Protein AF-A0A973KXF8-F1 (afdb_monomer_lite)

Sequence (69 aa):
MPHTTTAPRSATEAAHQLASDGHHVHIVSEQHSTCLAYRCGPAPLQLPTATRQRAEAVRLSLTRGIERI

Secondary structure (DSSP, 8-state):
--------SSHHHHHHHHHHTT--EEEEETTEEEEE----SS------HHHHHHHHHHHHHHHTT----

Structure (mmCIF, N/CA/C/O backbone):
data_AF-A0A973KXF8-F1
#
_entry.id   AF-A0A973KXF8-F1
#
loop_
_atom_site.group_PDB
_atom_site.id
_atom_site.type_symbol
_atom_site.label_atom_id
_atom_site.label_alt_id
_atom_site.label_comp_id
_atom_site.label_asym_id
_atom_site.label_entity_id
_atom_site.label_seq_id
_atom_site.p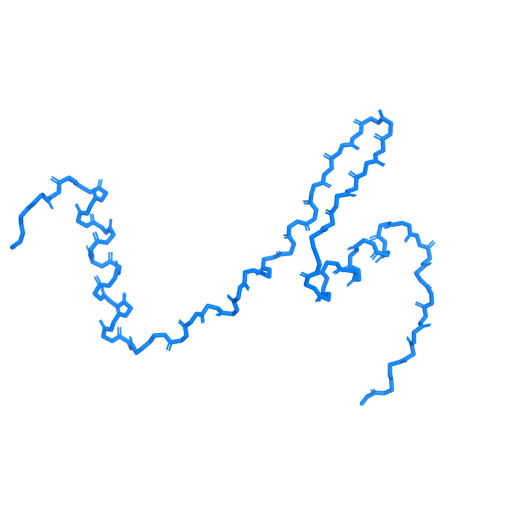dbx_PDB_ins_code
_atom_site.Cartn_x
_atom_site.Cartn_y
_atom_site.Cartn_z
_atom_site.occupancy
_atom_site.B_iso_or_equiv
_atom_site.auth_seq_id
_atom_site.auth_comp_id
_atom_site.auth_asym_id
_atom_site.auth_atom_id
_atom_site.pdbx_PDB_model_num
ATOM 1 N N . MET A 1 1 ? -2.538 -22.679 4.024 1.00 39.25 1 MET A N 1
ATOM 2 C CA . MET A 1 1 ? -2.149 -22.102 5.329 1.00 39.25 1 MET A CA 1
ATOM 3 C C . MET A 1 1 ? -3.399 -21.464 5.910 1.00 39.25 1 MET A C 1
ATOM 5 O O . MET A 1 1 ? -4.027 -20.715 5.173 1.00 39.25 1 MET A O 1
ATOM 9 N N . PRO A 1 2 ? -3.850 -21.818 7.123 1.00 42.88 2 PRO A N 1
ATOM 10 C CA . PRO A 1 2 ? -5.078 -21.255 7.672 1.00 42.88 2 PRO A CA 1
ATOM 11 C C . PRO A 1 2 ? -4.848 -19.768 7.966 1.00 42.88 2 PRO A C 1
ATOM 13 O O . PRO A 1 2 ? -3.957 -19.417 8.735 1.00 42.88 2 PRO A O 1
ATOM 16 N N . HIS A 1 3 ? -5.620 -18.893 7.324 1.00 48.94 3 HIS A N 1
ATOM 17 C CA . HIS A 1 3 ? -5.619 -17.464 7.618 1.00 48.94 3 HIS A CA 1
ATOM 18 C C . HIS A 1 3 ? -6.409 -17.254 8.910 1.00 48.94 3 HIS A C 1
ATOM 20 O O . HIS A 1 3 ? -7.617 -17.043 8.887 1.00 48.94 3 HIS A O 1
ATOM 26 N N . THR A 1 4 ? -5.748 -17.372 10.060 1.00 52.88 4 THR A N 1
ATOM 27 C CA . THR A 1 4 ? -6.297 -16.837 11.306 1.00 52.88 4 THR A CA 1
ATOM 28 C C . THR A 1 4 ? -6.323 -15.321 11.170 1.00 52.88 4 THR A C 1
ATOM 30 O O . THR A 1 4 ? -5.294 -14.658 11.319 1.00 52.88 4 THR A O 1
ATOM 33 N N . THR A 1 5 ? -7.490 -14.774 10.839 1.00 57.44 5 THR A N 1
ATOM 34 C CA . THR A 1 5 ? -7.787 -13.339 10.855 1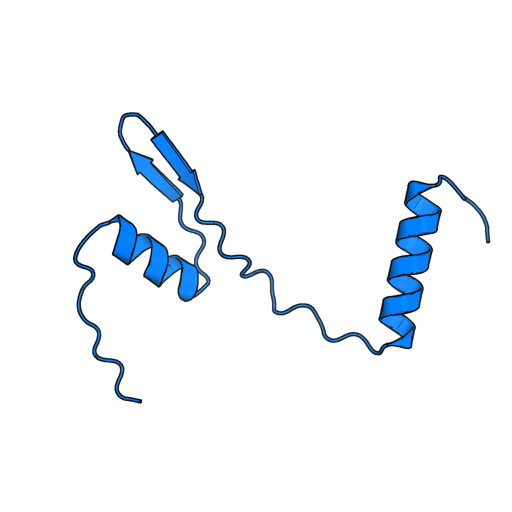.00 57.44 5 THR A CA 1
ATOM 35 C C . THR A 1 5 ? -7.803 -12.869 12.306 1.00 57.44 5 THR A C 1
ATOM 37 O O . THR A 1 5 ? -8.841 -12.676 12.933 1.00 57.44 5 THR A O 1
ATOM 40 N N . THR A 1 6 ? -6.613 -12.752 12.887 1.00 63.72 6 THR A N 1
ATOM 41 C CA . THR A 1 6 ? -6.419 -12.061 14.157 1.00 63.72 6 THR A CA 1
ATOM 42 C C . THR A 1 6 ? -6.740 -10.600 13.889 1.00 63.72 6 THR A C 1
ATOM 44 O O . THR A 1 6 ? -6.036 -9.959 13.110 1.00 63.72 6 THR A O 1
ATOM 47 N N . ALA A 1 7 ? -7.825 -10.094 14.477 1.00 73.38 7 ALA A N 1
ATOM 48 C CA . ALA A 1 7 ? -8.160 -8.681 14.377 1.00 73.38 7 ALA A CA 1
ATOM 49 C C . ALA A 1 7 ? -6.923 -7.833 14.746 1.00 73.38 7 ALA A C 1
ATOM 51 O O . ALA A 1 7 ? -6.219 -8.183 15.704 1.00 73.38 7 ALA A O 1
ATOM 52 N N . PRO A 1 8 ? -6.617 -6.770 13.981 1.00 78.94 8 PRO A N 1
ATOM 53 C CA . PRO A 1 8 ? -5.434 -5.954 14.220 1.00 78.94 8 PRO A CA 1
ATOM 54 C C . PRO A 1 8 ? -5.504 -5.321 15.611 1.00 78.94 8 PRO A C 1
ATOM 56 O O . PRO A 1 8 ? -6.564 -4.872 16.050 1.00 78.94 8 PRO A O 1
ATOM 59 N N . ARG A 1 9 ? -4.371 -5.276 16.316 1.00 84.19 9 ARG A N 1
ATOM 60 C CA . ARG A 1 9 ? -4.299 -4.761 17.694 1.00 84.19 9 ARG A CA 1
ATOM 61 C C . ARG A 1 9 ? -4.117 -3.247 17.742 1.00 84.19 9 ARG A C 1
ATOM 63 O O . ARG A 1 9 ? -4.208 -2.650 18.810 1.00 84.19 9 ARG A O 1
ATOM 70 N N . SER A 1 10 ? -3.839 -2.624 16.599 1.00 84.75 10 SER A N 1
ATOM 71 C CA . SER A 1 10 ? -3.658 -1.180 16.471 1.00 84.75 10 SER A CA 1
ATOM 72 C C . SER A 1 10 ? -4.055 -0.673 15.08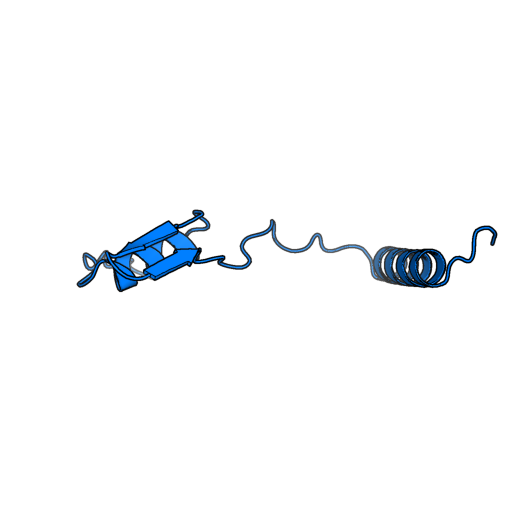5 1.00 84.75 10 SER A C 1
ATOM 74 O O . SER A 1 10 ? -4.081 -1.428 14.111 1.00 84.75 10 SER A O 1
ATOM 76 N N . ALA A 1 11 ? -4.309 0.636 14.984 1.00 82.31 11 ALA A N 1
ATOM 77 C CA . ALA A 1 11 ? -4.557 1.307 13.707 1.00 82.31 11 ALA A CA 1
ATOM 78 C C . ALA A 1 11 ? -3.367 1.166 12.740 1.00 82.31 11 ALA A C 1
ATOM 80 O O . ALA A 1 11 ? -3.564 1.011 11.539 1.00 82.31 11 ALA A O 1
ATOM 81 N N . THR A 1 12 ? -2.138 1.150 13.262 1.00 82.50 12 THR A N 1
ATOM 82 C CA . THR A 1 12 ? -0.918 0.947 12.472 1.00 82.50 12 THR A CA 1
ATOM 83 C C . THR A 1 12 ? -0.843 -0.467 11.902 1.00 82.50 12 THR A C 1
ATOM 85 O O . THR A 1 12 ? -0.567 -0.637 10.717 1.00 82.50 12 THR A O 1
ATOM 88 N N . GLU A 1 13 ? -1.139 -1.492 12.706 1.00 81.19 13 GLU A N 1
ATOM 89 C CA . GLU A 1 13 ? -1.200 -2.878 12.221 1.00 81.19 13 GLU A CA 1
ATOM 90 C C . GLU A 1 13 ? -2.297 -3.061 11.169 1.00 81.19 13 GLU A C 1
ATOM 92 O O . GLU A 1 13 ? -2.045 -3.675 10.134 1.00 81.19 13 GLU A O 1
ATOM 97 N N . ALA A 1 14 ? -3.480 -2.481 11.392 1.00 84.56 14 ALA A N 1
ATOM 98 C CA . ALA A 1 14 ? -4.569 -2.502 10.418 1.00 84.56 14 ALA A CA 1
ATOM 99 C C . ALA A 1 14 ? -4.149 -1.839 9.098 1.00 84.56 14 ALA A C 1
ATOM 101 O O . ALA A 1 14 ? -4.385 -2.377 8.018 1.00 84.56 14 ALA A O 1
ATOM 102 N N . ALA A 1 15 ? -3.469 -0.695 9.185 1.00 84.38 15 ALA A N 1
ATOM 103 C CA . ALA A 1 15 ? -2.975 0.028 8.026 1.00 84.38 15 ALA A CA 1
ATOM 104 C C . ALA A 1 15 ? -1.921 -0.776 7.248 1.00 84.38 15 ALA A C 1
ATOM 106 O O . ALA A 1 15 ? -1.957 -0.797 6.020 1.00 84.38 15 ALA A O 1
ATOM 107 N N . HIS A 1 16 ? -1.022 -1.484 7.937 1.00 81.38 16 HIS A N 1
ATOM 108 C CA . HIS A 1 16 ? -0.041 -2.353 7.287 1.00 81.38 16 HIS A CA 1
ATOM 109 C C . HIS A 1 16 ? -0.662 -3.595 6.647 1.00 81.38 16 HIS A C 1
ATOM 111 O O . HIS A 1 16 ? -0.222 -3.974 5.565 1.00 81.38 16 HIS A 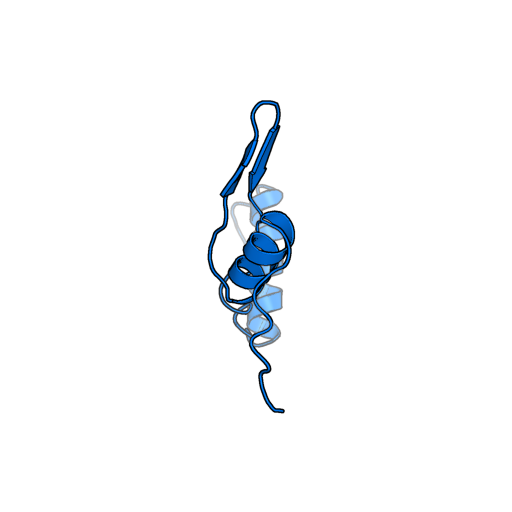O 1
ATOM 117 N N . GLN A 1 17 ? -1.677 -4.197 7.271 1.00 83.06 17 GLN A N 1
ATOM 118 C CA . GLN A 1 17 ? -2.414 -5.326 6.691 1.00 83.06 17 GLN A CA 1
ATOM 119 C C . GLN A 1 17 ? -3.150 -4.904 5.412 1.00 83.06 17 GLN A C 1
ATOM 121 O O . GLN A 1 17 ? -2.953 -5.502 4.357 1.00 83.06 17 GLN A O 1
ATOM 126 N N . LEU A 1 18 ? -3.894 -3.795 5.461 1.00 81.31 18 LEU A N 1
ATOM 127 C CA . LEU A 1 18 ? -4.570 -3.239 4.284 1.00 81.31 18 LEU A CA 1
ATOM 128 C C . LEU A 1 18 ? -3.579 -2.858 3.174 1.00 81.31 18 LEU A C 1
ATOM 130 O O . LEU A 1 18 ? -3.842 -3.091 1.995 1.00 81.31 18 LEU A O 1
ATOM 134 N N . ALA A 1 19 ? -2.420 -2.312 3.545 1.00 80.62 19 ALA A N 1
ATOM 135 C CA . ALA A 1 19 ? -1.358 -2.003 2.597 1.00 80.62 19 ALA A CA 1
ATOM 136 C C . ALA A 1 19 ? -0.762 -3.275 1.960 1.00 80.62 19 ALA A C 1
ATOM 138 O O . ALA A 1 19 ? -0.521 -3.288 0.752 1.00 80.62 19 ALA A O 1
ATOM 139 N N . SER A 1 20 ? -0.559 -4.354 2.730 1.00 74.00 20 SER A N 1
ATOM 140 C CA . SER A 1 20 ? -0.093 -5.641 2.189 1.00 74.00 20 SER A CA 1
ATOM 141 C C . SER A 1 20 ? -1.114 -6.319 1.278 1.00 74.00 20 SER A C 1
ATOM 143 O O . SER A 1 20 ? -0.719 -6.998 0.334 1.00 74.00 20 SER A O 1
ATOM 145 N N . ASP A 1 21 ? -2.402 -6.064 1.503 1.00 77.81 21 ASP A N 1
ATOM 146 C CA . ASP A 1 21 ? -3.496 -6.518 0.638 1.00 77.81 21 ASP A CA 1
ATOM 147 C C . ASP A 1 21 ? -3.614 -5.679 -0.654 1.00 77.81 21 ASP A C 1
ATOM 149 O O . ASP A 1 21 ? -4.454 -5.946 -1.512 1.00 77.81 21 ASP A O 1
ATOM 153 N N . GLY A 1 22 ? -2.746 -4.674 -0.830 1.00 73.06 22 GLY A N 1
ATOM 154 C CA . GLY A 1 22 ? -2.664 -3.851 -2.037 1.00 73.06 22 GLY A CA 1
ATOM 155 C C . GLY A 1 22 ? -3.557 -2.614 -2.028 1.00 73.06 22 GLY A C 1
ATOM 156 O O . GLY A 1 22 ? -3.657 -1.932 -3.049 1.00 73.06 22 GLY A O 1
ATOM 157 N N . HIS A 1 23 ? -4.180 -2.286 -0.897 1.00 79.38 23 HIS A N 1
ATOM 158 C CA . HIS A 1 23 ? -4.934 -1.047 -0.757 1.00 79.38 23 HIS A CA 1
ATOM 159 C C . HIS A 1 23 ? -4.008 0.142 -0.486 1.00 79.38 23 HIS A C 1
ATOM 161 O O . HIS A 1 23 ? -2.980 0.032 0.181 1.00 79.38 23 HIS A O 1
ATOM 167 N N . HIS A 1 24 ? -4.394 1.316 -0.984 1.00 78.50 24 HIS A N 1
ATOM 168 C CA . HIS A 1 24 ? -3.708 2.557 -0.648 1.00 78.50 24 HIS A CA 1
ATOM 169 C C . HIS A 1 24 ? -4.208 3.073 0.702 1.00 78.50 24 HIS A C 1
ATOM 171 O O . HIS A 1 24 ? -5.405 3.317 0.863 1.00 78.50 24 HIS A O 1
ATOM 177 N N . VAL A 1 25 ? -3.301 3.237 1.668 1.00 81.44 25 VAL A N 1
ATOM 178 C CA . VAL A 1 25 ? -3.665 3.597 3.042 1.00 81.44 25 VAL A CA 1
ATOM 179 C C . VAL A 1 25 ? -3.020 4.917 3.449 1.00 81.44 25 VAL A C 1
ATOM 181 O O . VAL A 1 25 ? -1.797 5.067 3.432 1.00 81.44 25 VAL A O 1
ATOM 184 N N . HIS A 1 26 ? -3.859 5.858 3.874 1.00 84.44 26 HIS A N 1
ATOM 185 C CA . HIS A 1 26 ? -3.445 7.106 4.504 1.00 84.44 26 HIS A CA 1
ATOM 186 C C . HIS A 1 26 ? -3.632 7.003 6.015 1.00 84.44 26 HIS A C 1
ATOM 188 O O . HIS A 1 26 ? -4.748 6.791 6.490 1.00 84.44 26 HIS A O 1
ATOM 194 N N . ILE A 1 27 ? -2.550 7.177 6.770 1.00 82.94 27 ILE A N 1
ATOM 195 C CA . ILE A 1 27 ? -2.601 7.284 8.227 1.00 82.94 27 ILE A CA 1
ATOM 196 C C . ILE A 1 27 ? -2.596 8.766 8.582 1.00 82.94 27 ILE A C 1
ATOM 198 O O . ILE A 1 27 ? -1.684 9.495 8.189 1.00 82.94 27 ILE A O 1
ATOM 202 N N . VAL A 1 28 ? -3.606 9.198 9.336 1.00 84.81 28 VAL A N 1
ATOM 203 C CA . VAL A 1 28 ? -3.743 10.573 9.82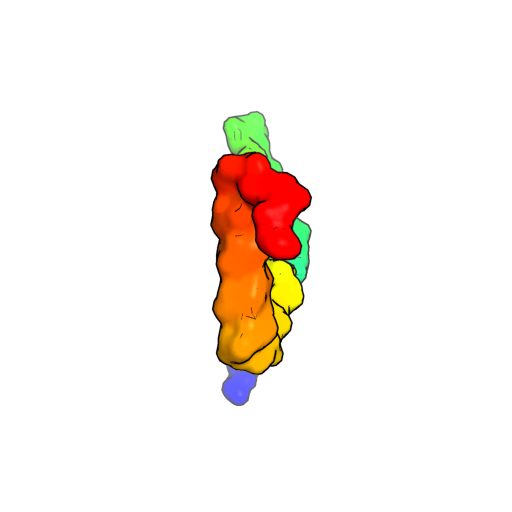3 1.00 84.81 28 VAL A CA 1
ATOM 204 C C . VAL A 1 28 ? -3.793 10.547 11.347 1.00 84.81 28 VAL A C 1
ATOM 206 O O . VAL A 1 28 ? -4.641 9.877 11.932 1.00 84.81 28 VAL A O 1
ATOM 209 N N . SER A 1 29 ? -2.883 11.276 11.982 1.00 84.12 29 SER A N 1
ATOM 210 C CA . SER A 1 29 ? -2.899 11.601 13.406 1.00 84.12 29 SER A CA 1
ATOM 211 C C . SER A 1 29 ? -2.831 13.118 13.586 1.00 84.12 29 SER A C 1
ATOM 213 O O . SER A 1 29 ? -2.532 13.851 12.644 1.00 84.12 29 SER A O 1
ATOM 215 N N . GLU A 1 30 ? -3.102 13.603 14.798 1.00 83.75 30 GLU A N 1
ATOM 216 C CA . GLU A 1 30 ? -3.174 15.043 15.097 1.00 83.75 30 GLU A CA 1
ATOM 217 C C . GLU A 1 30 ? -1.905 15.824 14.713 1.00 83.75 30 GLU A C 1
ATOM 219 O O . GLU A 1 30 ? -1.983 17.003 14.382 1.00 83.75 30 GLU A O 1
ATOM 224 N N . GLN A 1 31 ? -0.737 15.174 14.732 1.00 83.06 31 GLN A N 1
ATOM 225 C CA . GLN A 1 31 ? 0.562 15.809 14.478 1.00 83.06 31 GLN A CA 1
ATOM 226 C C . GLN A 1 31 ? 1.269 15.275 13.226 1.00 83.06 31 GLN A C 1
ATOM 228 O O . GLN A 1 31 ? 2.314 15.799 12.840 1.00 83.06 31 GLN A O 1
ATOM 233 N N . HIS A 1 32 ? 0.751 14.215 12.598 1.00 77.38 32 HIS A N 1
ATOM 234 C CA . HIS A 1 32 ? 1.451 13.535 11.516 1.00 77.38 32 HIS A CA 1
ATOM 235 C C . HIS A 1 32 ? 0.485 12.899 10.520 1.00 77.38 32 HIS A C 1
ATOM 237 O O . HIS A 1 32 ? -0.487 12.248 10.892 1.00 77.38 32 HIS A O 1
ATOM 243 N N . SER A 1 33 ? 0.792 13.028 9.232 1.00 80.44 33 SER A N 1
ATOM 244 C CA . SER A 1 33 ? 0.149 12.230 8.195 1.00 80.44 33 SER A CA 1
ATOM 245 C C . SER A 1 33 ? 1.212 11.514 7.378 1.00 80.44 33 SER A C 1
ATOM 247 O O . SER A 1 33 ? 2.241 12.096 7.030 1.00 80.44 33 SER A O 1
ATOM 249 N N . THR A 1 34 ? 0.979 10.235 7.099 1.00 79.50 34 THR A N 1
ATOM 250 C CA . THR A 1 34 ? 1.860 9.442 6.244 1.00 79.50 34 THR A CA 1
ATOM 251 C C . THR A 1 34 ? 1.049 8.520 5.353 1.00 79.50 34 THR A C 1
ATOM 253 O O . THR A 1 34 ? 0.023 7.967 5.754 1.00 79.50 34 THR A O 1
ATOM 256 N N . CYS A 1 35 ? 1.504 8.375 4.115 1.00 77.88 35 CYS A N 1
ATOM 257 C CA . CYS A 1 35 ? 0.927 7.429 3.175 1.00 77.88 35 CYS A CA 1
ATOM 258 C C . CYS A 1 35 ? 1.736 6.143 3.278 1.00 77.88 35 CYS A C 1
ATOM 260 O O . CYS A 1 35 ? 2.936 6.139 2.986 1.00 77.88 35 CYS A O 1
ATOM 262 N N . LEU A 1 36 ? 1.085 5.045 3.653 1.00 73.69 36 LEU A N 1
ATOM 263 C CA . LEU A 1 36 ? 1.683 3.731 3.488 1.00 73.69 36 LEU A CA 1
ATOM 264 C C . LEU A 1 36 ? 1.584 3.358 2.012 1.00 73.69 36 LEU A C 1
ATOM 266 O O . LEU A 1 36 ? 0.656 2.688 1.563 1.00 73.69 36 LEU A O 1
ATOM 270 N N . ALA A 1 37 ? 2.567 3.817 1.244 1.00 59.16 37 ALA A N 1
ATOM 271 C CA . ALA A 1 37 ? 2.803 3.314 -0.092 1.00 59.16 37 ALA A CA 1
ATOM 272 C C . ALA A 1 37 ? 3.440 1.926 0.039 1.00 59.16 37 ALA A C 1
ATOM 274 O O . ALA A 1 37 ? 4.666 1.783 0.014 1.00 59.16 37 ALA A O 1
ATOM 275 N N . TYR A 1 38 ? 2.621 0.879 0.167 1.00 55.41 38 TYR A N 1
ATOM 276 C CA . TYR A 1 38 ? 3.106 -0.412 -0.298 1.00 55.41 38 TYR A CA 1
ATOM 277 C C . TYR A 1 38 ? 3.416 -0.224 -1.783 1.00 55.41 38 TYR A C 1
ATOM 279 O O . TYR A 1 38 ? 2.616 0.358 -2.518 1.00 55.41 38 TYR A O 1
ATOM 287 N N . ARG A 1 39 ? 4.586 -0.672 -2.242 1.00 55.75 39 ARG A N 1
ATOM 288 C CA . ARG A 1 39 ? 4.960 -0.658 -3.665 1.00 55.75 39 ARG A CA 1
ATOM 289 C C . ARG A 1 39 ? 4.118 -1.664 -4.472 1.00 55.75 39 ARG A C 1
ATOM 291 O O . ARG A 1 39 ? 4.646 -2.345 -5.341 1.00 55.75 39 ARG A O 1
ATOM 298 N N . CYS A 1 40 ? 2.818 -1.756 -4.201 1.00 51.84 40 CYS A N 1
ATOM 299 C CA . CYS A 1 40 ? 1.813 -2.466 -4.979 1.00 51.84 40 CYS A CA 1
ATOM 300 C C . CYS A 1 40 ? 1.416 -1.634 -6.204 1.00 51.84 40 CYS A C 1
ATOM 302 O O . CYS A 1 40 ? 0.239 -1.447 -6.499 1.00 51.84 40 CYS A O 1
ATOM 304 N N . GLY A 1 41 ? 2.407 -1.152 -6.961 1.00 55.22 41 GLY A N 1
ATOM 305 C CA . GLY A 1 41 ? 2.176 -1.073 -8.398 1.00 55.22 41 GLY A CA 1
ATOM 306 C C . GLY A 1 41 ? 1.867 -2.491 -8.897 1.00 55.22 41 GLY A C 1
ATOM 307 O O . GLY A 1 41 ? 2.263 -3.457 -8.232 1.00 55.22 41 GLY A O 1
ATOM 308 N N . PRO A 1 42 ? 1.171 -2.655 -10.035 1.00 60.00 42 PRO A N 1
ATOM 309 C CA . PRO A 1 42 ? 1.052 -3.975 -10.648 1.00 60.00 42 PRO A CA 1
ATOM 310 C C . PRO A 1 42 ? 2.436 -4.625 -10.675 1.00 60.00 42 PRO A C 1
ATOM 312 O O . PRO A 1 42 ? 3.426 -3.925 -10.926 1.00 60.00 42 PRO A O 1
ATOM 315 N N . ALA A 1 43 ? 2.505 -5.928 -10.363 1.00 60.50 43 ALA A N 1
ATOM 316 C CA . ALA A 1 43 ? 3.763 -6.665 -10.392 1.00 60.50 43 ALA A CA 1
ATOM 317 C C . ALA A 1 43 ? 4.517 -6.258 -11.663 1.00 60.50 43 ALA A C 1
ATOM 319 O O . ALA A 1 43 ? 3.893 -6.251 -12.733 1.00 60.50 43 ALA A O 1
ATOM 320 N N . PRO A 1 44 ? 5.789 -5.824 -11.555 1.00 63.97 44 PRO A N 1
ATOM 321 C CA . PRO A 1 44 ? 6.488 -5.240 -12.684 1.00 63.97 44 PRO A CA 1
ATOM 322 C C . PRO A 1 44 ? 6.367 -6.204 -13.852 1.00 63.97 44 PRO A C 1
ATOM 324 O O . PRO A 1 44 ? 6.739 -7.374 -13.731 1.00 63.97 44 PRO A O 1
ATOM 327 N N . LEU A 1 45 ? 5.763 -5.719 -14.940 1.00 72.06 45 LEU A N 1
ATOM 328 C CA . LEU A 1 45 ? 5.488 -6.530 -16.113 1.00 72.06 45 LEU A CA 1
ATOM 329 C C . LEU A 1 45 ? 6.787 -7.241 -16.494 1.00 72.06 45 LEU A C 1
ATOM 331 O O . LEU A 1 45 ? 7.809 -6.585 -16.728 1.00 72.06 45 LEU A O 1
ATOM 335 N N . GLN A 1 46 ? 6.769 -8.575 -16.512 1.00 78.94 46 GLN A N 1
ATOM 336 C CA . GLN A 1 46 ? 7.940 -9.343 -16.910 1.00 78.94 46 GLN A CA 1
ATOM 337 C C . GLN A 1 46 ? 8.135 -9.188 -18.414 1.00 78.94 46 GLN A C 1
ATOM 339 O O . GLN A 1 46 ? 7.636 -9.960 -19.226 1.00 78.94 46 GLN A O 1
ATOM 344 N N . LEU A 1 47 ? 8.851 -8.133 -18.785 1.00 76.25 47 LEU A N 1
ATOM 345 C CA . LEU A 1 47 ? 9.273 -7.903 -20.151 1.00 76.25 47 LEU A CA 1
ATOM 346 C C . LEU A 1 47 ? 10.378 -8.904 -20.512 1.00 76.25 47 LEU A C 1
ATOM 348 O O . LEU A 1 47 ? 11.276 -9.120 -19.680 1.00 76.25 47 LEU A O 1
ATOM 352 N N . PRO A 1 48 ? 10.372 -9.452 -21.744 1.00 88.38 48 PRO A N 1
ATOM 353 C CA . PRO A 1 48 ? 11.515 -10.170 -22.290 1.00 88.38 48 PRO A CA 1
ATOM 354 C C . PRO A 1 48 ? 12.794 -9.344 -22.127 1.00 88.38 48 PRO A C 1
ATOM 356 O O . PRO A 1 48 ? 12.767 -8.114 -22.236 1.00 88.38 48 PRO A O 1
ATOM 359 N N . THR A 1 49 ? 13.926 -10.005 -21.883 1.00 84.75 49 THR A N 1
ATOM 360 C CA . THR A 1 49 ? 15.206 -9.337 -21.588 1.00 84.75 49 THR A CA 1
ATOM 361 C C . THR A 1 49 ? 15.576 -8.287 -22.639 1.00 84.75 49 THR A C 1
ATOM 363 O O . THR A 1 49 ? 15.956 -7.175 -22.281 1.00 84.75 49 THR A O 1
ATOM 366 N N . ALA A 1 50 ? 15.363 -8.592 -23.923 1.00 85.25 50 ALA A N 1
ATOM 367 C CA . ALA A 1 50 ? 15.608 -7.663 -25.026 1.00 85.25 50 ALA A CA 1
ATOM 368 C C . ALA A 1 50 ? 14.743 -6.388 -24.943 1.00 85.25 50 ALA A C 1
ATOM 370 O O . ALA A 1 50 ? 15.222 -5.281 -25.189 1.00 85.25 50 ALA A O 1
ATOM 371 N N . THR A 1 51 ? 13.474 -6.515 -24.544 1.00 83.94 51 THR A N 1
ATOM 372 C CA . THR A 1 51 ? 12.554 -5.379 -24.385 1.00 83.94 51 THR A CA 1
ATOM 373 C C . THR A 1 51 ? 12.945 -4.508 -23.192 1.00 83.94 51 THR A C 1
ATOM 375 O O . THR A 1 51 ? 12.890 -3.282 -23.285 1.00 83.94 51 THR A O 1
ATOM 378 N N . ARG A 1 52 ? 13.396 -5.123 -22.092 1.00 81.19 52 ARG A N 1
ATOM 379 C CA . ARG A 1 52 ? 13.880 -4.407 -20.901 1.00 81.19 52 ARG A CA 1
ATOM 380 C C . ARG A 1 52 ? 15.137 -3.592 -21.202 1.00 81.19 52 ARG A C 1
ATOM 382 O O . ARG A 1 52 ? 15.167 -2.401 -20.916 1.00 81.19 52 ARG A O 1
ATOM 389 N N . GLN A 1 53 ? 16.118 -4.209 -21.860 1.00 85.31 53 GLN A N 1
ATOM 390 C CA . GLN A 1 53 ? 17.360 -3.543 -22.269 1.00 85.31 53 GLN A CA 1
ATOM 391 C C . GLN A 1 53 ? 17.090 -2.363 -23.210 1.00 85.31 53 GLN A C 1
ATOM 393 O O . GLN A 1 53 ? 17.669 -1.290 -23.046 1.00 85.31 53 GLN A O 1
ATOM 398 N N . ARG A 1 54 ? 16.159 -2.522 -24.162 1.00 84.25 54 ARG A N 1
ATOM 399 C CA . ARG A 1 54 ? 15.756 -1.431 -25.059 1.00 84.25 54 ARG A CA 1
ATOM 400 C C . ARG A 1 54 ? 15.094 -0.279 -24.302 1.00 84.25 54 ARG A C 1
ATOM 402 O O . ARG A 1 54 ? 15.421 0.875 -24.563 1.00 84.25 54 ARG A O 1
ATOM 409 N N . ALA A 1 55 ? 14.189 -0.571 -23.367 1.00 82.44 55 ALA A N 1
ATOM 410 C CA . ALA A 1 55 ? 13.537 0.455 -22.552 1.00 82.44 55 ALA A CA 1
ATOM 411 C C . ALA A 1 55 ? 14.543 1.217 -21.671 1.00 82.44 55 ALA A C 1
ATOM 413 O O . ALA A 1 55 ? 14.457 2.439 -21.553 1.00 82.44 55 ALA A O 1
ATOM 414 N N . GLU A 1 56 ? 15.526 0.520 -21.099 1.00 83.44 56 GLU A N 1
ATOM 415 C CA . GLU A 1 56 ? 16.610 1.136 -20.327 1.00 83.44 56 GLU A CA 1
ATOM 416 C C . GLU A 1 56 ? 17.485 2.048 -21.192 1.00 83.44 56 GLU A C 1
ATOM 418 O O . GLU A 1 56 ? 17.736 3.190 -20.802 1.00 83.44 56 GLU A O 1
ATOM 423 N N . ALA A 1 57 ? 17.886 1.589 -22.382 1.00 83.19 57 ALA A N 1
ATOM 424 C CA . ALA A 1 57 ? 18.674 2.378 -23.327 1.00 83.19 57 ALA A CA 1
ATOM 425 C C . ALA A 1 57 ? 17.932 3.645 -23.785 1.00 83.19 57 ALA A C 1
ATOM 427 O O . ALA A 1 57 ? 18.515 4.726 -23.794 1.00 83.19 57 ALA A O 1
ATOM 428 N N . VAL A 1 58 ? 16.633 3.534 -24.086 1.00 83.62 58 VAL A N 1
ATOM 429 C CA . VAL A 1 58 ? 15.786 4.681 -24.459 1.00 83.62 58 VAL A CA 1
ATOM 430 C C . VAL A 1 58 ? 15.618 5.650 -23.290 1.00 83.62 58 VAL A C 1
ATOM 432 O O . VAL A 1 58 ? 15.710 6.863 -23.460 1.00 83.62 58 VAL A O 1
ATOM 435 N N . ARG A 1 59 ? 15.412 5.149 -22.068 1.00 81.00 59 ARG A N 1
ATOM 436 C CA . ARG A 1 59 ? 15.324 6.019 -20.889 1.00 81.00 59 ARG A CA 1
ATOM 437 C C . ARG A 1 59 ? 16.628 6.788 -20.669 1.00 81.00 59 ARG A C 1
ATOM 439 O O . ARG A 1 59 ? 16.586 7.971 -20.332 1.00 81.00 59 ARG A O 1
ATOM 446 N N . LEU A 1 60 ? 17.769 6.129 -20.875 1.00 83.06 60 LEU A N 1
ATOM 447 C CA . LEU A 1 60 ? 19.101 6.733 -20.795 1.00 83.06 60 LEU A CA 1
ATOM 448 C C . LEU A 1 60 ? 19.351 7.760 -21.908 1.00 83.06 60 LEU A C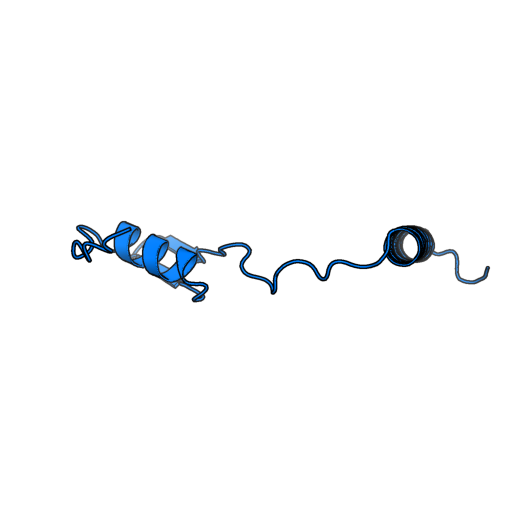 1
ATOM 450 O O . LEU A 1 60 ? 19.959 8.794 -21.643 1.00 83.06 60 LEU A O 1
ATOM 454 N N . SER A 1 61 ? 18.877 7.516 -23.132 1.00 78.69 61 SER A N 1
ATOM 455 C CA . SER A 1 61 ? 19.017 8.474 -24.235 1.00 78.69 61 SER A CA 1
ATOM 456 C C . SER A 1 61 ? 18.150 9.716 -24.013 1.00 78.69 61 SER A C 1
ATOM 458 O O . SER A 1 61 ? 18.641 10.831 -24.175 1.00 78.69 61 SER A O 1
ATOM 460 N N . LEU A 1 62 ? 16.911 9.536 -23.541 1.00 79.00 62 LEU A N 1
ATOM 461 C CA . LEU A 1 62 ? 15.997 10.629 -23.195 1.00 79.00 62 LEU A CA 1
ATOM 462 C C . LEU A 1 62 ? 16.525 11.480 -22.031 1.00 79.00 62 LEU A C 1
ATOM 464 O O . LEU A 1 62 ? 16.486 12.703 -22.102 1.00 79.00 62 LEU A O 1
ATOM 468 N N . THR A 1 63 ? 17.080 10.859 -20.983 1.00 76.50 63 THR A N 1
ATOM 469 C CA . THR A 1 63 ? 17.695 11.607 -19.863 1.00 76.50 63 THR A CA 1
ATOM 470 C C . THR A 1 63 ? 18.961 12.358 -20.263 1.00 76.50 63 THR A C 1
ATOM 472 O O . THR A 1 63 ? 19.309 13.342 -19.616 1.00 76.50 63 THR A O 1
ATOM 475 N N . ARG A 1 64 ? 19.649 11.923 -21.322 1.00 78.56 64 ARG A N 1
ATOM 476 C CA . ARG A 1 64 ? 20.843 12.590 -21.858 1.00 78.56 64 ARG A CA 1
ATOM 477 C C . ARG A 1 64 ? 20.537 13.570 -22.997 1.00 78.56 64 ARG A C 1
ATOM 479 O O . ARG A 1 64 ? 21.479 14.108 -23.567 1.00 78.56 64 ARG A O 1
ATOM 486 N N . GLY A 1 65 ? 19.263 13.796 -23.334 1.00 66.62 65 GLY A N 1
ATOM 487 C CA . GLY A 1 65 ? 18.867 14.710 -24.412 1.00 66.62 65 GLY A CA 1
ATOM 488 C C . GLY A 1 65 ? 19.329 14.266 -25.805 1.00 66.62 65 GLY A C 1
ATOM 489 O O . GLY A 1 65 ? 19.538 15.098 -26.682 1.00 66.62 65 GLY A O 1
ATOM 490 N N . ILE A 1 66 ? 19.537 12.964 -26.018 1.00 65.94 66 ILE A N 1
ATOM 491 C CA . ILE A 1 66 ? 19.931 12.425 -27.324 1.00 65.94 66 ILE A CA 1
ATOM 492 C C . ILE A 1 66 ? 18.652 12.263 -28.152 1.00 65.94 66 ILE A C 1
ATOM 494 O O . ILE A 1 66 ? 17.958 11.252 -28.053 1.00 65.94 66 ILE A O 1
ATOM 498 N N . GLU A 1 67 ? 18.317 13.288 -28.935 1.00 62.88 67 GLU A N 1
ATOM 499 C CA . GLU A 1 67 ? 17.049 13.373 -29.679 1.00 62.88 67 GLU A CA 1
ATOM 500 C C . GLU A 1 67 ? 17.012 12.551 -30.981 1.00 62.88 67 GLU A C 1
ATOM 502 O O . GLU A 1 67 ? 15.953 12.422 -31.595 1.00 62.88 67 GLU A O 1
ATOM 507 N N . ARG A 1 68 ? 18.129 11.950 -31.410 1.00 59.41 68 ARG A N 1
ATOM 508 C CA . ARG A 1 68 ? 18.192 11.099 -32.611 1.00 59.41 68 ARG A CA 1
ATOM 509 C C . ARG A 1 68 ? 19.169 9.934 -32.435 1.00 59.41 68 ARG A C 1
ATOM 511 O O . ARG A 1 68 ? 20.349 10.165 -32.178 1.00 59.41 68 ARG A O 1
ATOM 518 N N . ILE A 1 69 ? 18.665 8.709 -32.615 1.00 55.62 69 ILE A N 1
ATOM 519 C CA . ILE A 1 69 ? 19.439 7.506 -32.971 1.00 55.62 69 ILE A CA 1
ATOM 520 C C . ILE A 1 69 ? 19.019 7.122 -34.386 1.00 55.62 69 ILE A C 1
ATOM 522 O O . ILE A 1 69 ? 17.788 7.107 -34.621 1.00 55.62 69 ILE A O 1
#

Radius of gyration: 19.94 Å; chains: 1; bounding box: 29×38×51 Å

Foldseek 3Di:
DDPPPPPQPDPVSVQVVCVVVVDWDWDDDPVDIDTPPPVPPPDPPPDDPVVVVVVVVVVVCVVVVVPDD

pLDDT: mean 74.29, std 11.88, range [39.25, 88.38]